Protein AF-A0A5E4QSG8-F1 (afdb_monomer_lite)

Secondary structure (DSSP, 8-state):
---TTS-HHHHHHHHHHIIIIIHHHHHHHHHHHHHHHHTT-S-TTSHHHHHHHHHHHHHHHHHHHHHSS-HHHHHHHHHHHHHHHHHHHHHT-TTT---S-HHHHHHHHHHHHHTT--

Organism: NCBI:txid189913

pLDDT: mean 72.17, std 12.67, range [38.78, 88.69]

Structure (mmCIF, N/CA/C/O backbone):
data_AF-A0A5E4QSG8-F1
#
_entry.id   AF-A0A5E4QSG8-F1
#
loop_
_atom_site.group_PDB
_atom_site.id
_atom_site.type_symbol
_atom_site.label_atom_id
_atom_site.label_alt_id
_atom_site.label_comp_id
_atom_site.label_asym_id
_atom_site.label_entity_id
_atom_site.label_seq_id
_atom_site.pdbx_PDB_ins_code
_atom_site.Cartn_x
_atom_site.Cartn_y
_atom_site.Cartn_z
_atom_site.occupancy
_atom_site.B_iso_or_equiv
_atom_site.auth_seq_id
_atom_site.auth_comp_id
_atom_site.auth_asym_id
_atom_site.auth_atom_id
_atom_site.pdbx_PDB_model_num
ATOM 1 N N . MET A 1 1 ? 11.920 -17.983 -27.249 1.00 38.91 1 MET A N 1
ATOM 2 C CA . MET A 1 1 ? 12.641 -16.714 -27.017 1.00 38.91 1 MET A CA 1
ATOM 3 C C . MET A 1 1 ? 12.123 -16.063 -25.734 1.00 38.91 1 MET A C 1
ATOM 5 O O . MET A 1 1 ? 11.330 -15.151 -25.833 1.00 38.91 1 MET A O 1
ATOM 9 N N . VAL A 1 2 ? 12.532 -16.570 -24.559 1.00 38.78 2 VAL A N 1
ATOM 10 C CA . VAL A 1 2 ? 12.599 -15.898 -23.234 1.00 38.78 2 VAL A CA 1
ATOM 11 C C . VAL A 1 2 ? 13.474 -16.822 -22.355 1.00 38.78 2 VAL A C 1
ATOM 13 O O . VAL A 1 2 ? 12.952 -17.659 -21.636 1.00 38.78 2 VAL A O 1
ATOM 16 N N . THR A 1 3 ? 14.804 -16.755 -22.479 1.00 41.06 3 THR A N 1
ATOM 17 C CA . THR A 1 3 ? 15.770 -17.547 -21.662 1.00 41.06 3 THR A CA 1
ATOM 18 C C . THR A 1 3 ? 16.616 -16.687 -20.715 1.00 41.06 3 THR A C 1
ATOM 20 O O . THR A 1 3 ? 17.401 -17.193 -19.926 1.00 41.06 3 THR A O 1
ATOM 23 N N . TRP A 1 4 ? 16.429 -15.370 -20.747 1.00 38.78 4 TRP A N 1
ATOM 24 C CA . TRP A 1 4 ? 17.069 -14.397 -19.859 1.00 38.78 4 TRP A CA 1
ATOM 25 C C . TRP A 1 4 ? 16.552 -14.348 -18.414 1.00 38.78 4 TRP A C 1
ATOM 27 O O . TRP A 1 4 ? 17.196 -13.718 -17.587 1.00 38.78 4 TRP A O 1
ATOM 37 N N . THR A 1 5 ? 15.427 -14.979 -18.076 1.00 43.88 5 THR A N 1
ATOM 38 C CA . THR A 1 5 ? 14.890 -14.968 -16.697 1.00 43.88 5 THR A CA 1
ATOM 39 C C . THR A 1 5 ? 15.252 -16.216 -15.893 1.00 43.88 5 THR A C 1
ATOM 41 O O . THR A 1 5 ? 15.015 -16.250 -14.693 1.00 43.88 5 THR A O 1
ATOM 44 N N . THR A 1 6 ? 15.813 -17.244 -16.533 1.00 54.72 6 THR A N 1
ATOM 45 C CA . THR A 1 6 ? 16.161 -18.524 -15.892 1.00 54.72 6 THR A CA 1
ATOM 46 C C . THR A 1 6 ? 17.583 -18.566 -15.339 1.00 54.72 6 THR A C 1
ATOM 48 O O . THR A 1 6 ? 17.916 -19.494 -14.610 1.00 54.72 6 THR A O 1
ATOM 51 N N . ASP A 1 7 ? 18.421 -17.585 -15.678 1.00 47.59 7 ASP A N 1
ATOM 52 C CA . ASP A 1 7 ? 19.791 -17.513 -15.179 1.00 47.59 7 ASP A CA 1
ATOM 53 C C . ASP A 1 7 ? 19.841 -16.700 -13.877 1.00 47.59 7 ASP A C 1
ATOM 55 O O . ASP A 1 7 ? 19.527 -15.506 -13.859 1.00 47.59 7 ASP A O 1
ATOM 59 N N . ALA A 1 8 ? 20.240 -17.346 -12.780 1.00 54.72 8 ALA A N 1
ATOM 60 C CA . ALA A 1 8 ? 20.368 -16.725 -11.462 1.00 54.72 8 ALA A CA 1
ATOM 61 C C . ALA A 1 8 ? 21.337 -15.524 -11.461 1.00 54.72 8 ALA A C 1
ATOM 63 O O . ALA A 1 8 ? 21.203 -14.627 -10.627 1.00 54.72 8 ALA A O 1
ATOM 64 N N . ALA A 1 9 ? 22.269 -15.457 -12.421 1.00 54.66 9 ALA A N 1
ATOM 65 C CA . ALA A 1 9 ? 23.165 -14.316 -12.600 1.00 54.66 9 ALA A CA 1
ATOM 66 C C . ALA A 1 9 ? 22.444 -13.044 -13.085 1.00 54.66 9 ALA A C 1
ATOM 68 O O . ALA A 1 9 ? 22.883 -11.936 -12.789 1.00 54.66 9 ALA A O 1
ATOM 69 N N . ASN A 1 10 ? 21.311 -13.169 -13.783 1.00 52.62 10 ASN A N 1
ATOM 70 C CA . ASN A 1 10 ? 20.531 -12.004 -14.203 1.00 52.62 10 ASN A CA 1
ATOM 71 C C . ASN A 1 10 ? 19.715 -11.415 -13.052 1.00 52.62 10 ASN A C 1
ATOM 73 O O . ASN A 1 10 ? 19.497 -10.204 -13.026 1.00 52.62 10 ASN A O 1
ATOM 77 N N . TRP A 1 11 ? 19.312 -12.235 -12.076 1.00 49.97 11 TRP A N 1
ATOM 78 C CA . TRP A 1 11 ? 18.607 -11.752 -10.890 1.00 49.97 11 TRP A CA 1
ATOM 79 C C . TRP A 1 11 ? 19.467 -10.788 -10.074 1.00 49.97 11 TRP A C 1
ATOM 81 O O . TRP A 1 11 ? 18.976 -9.747 -9.663 1.00 49.97 11 TRP A O 1
ATOM 91 N N . THR A 1 12 ? 20.765 -11.060 -9.927 1.00 56.97 12 THR A N 1
ATOM 92 C CA . THR A 1 12 ? 21.683 -10.189 -9.174 1.00 56.97 12 THR A CA 1
ATOM 93 C C . THR A 1 12 ? 22.002 -8.881 -9.902 1.00 56.97 12 THR A C 1
ATOM 95 O O . THR A 1 12 ? 22.236 -7.858 -9.261 1.00 56.97 12 THR A O 1
ATOM 98 N N . ILE A 1 13 ? 21.989 -8.871 -11.238 1.00 56.72 13 ILE A N 1
ATOM 99 C CA . ILE A 1 13 ? 22.136 -7.648 -12.046 1.00 56.72 13 ILE A CA 1
ATOM 100 C C . ILE A 1 13 ? 20.871 -6.793 -11.940 1.00 56.72 13 ILE A C 1
ATOM 102 O O . ILE A 1 13 ? 20.957 -5.587 -11.711 1.00 56.72 13 ILE A O 1
ATOM 106 N N . ILE A 1 14 ? 19.702 -7.427 -12.056 1.00 55.97 14 ILE A N 1
ATOM 107 C CA . ILE A 1 14 ? 18.402 -6.778 -11.877 1.00 55.97 14 ILE A CA 1
ATOM 108 C C . ILE A 1 14 ? 18.295 -6.224 -10.455 1.00 55.97 14 ILE A C 1
ATOM 110 O O . ILE A 1 14 ? 17.977 -5.055 -10.284 1.00 55.97 14 ILE A O 1
ATOM 114 N N . GLU A 1 15 ? 18.639 -7.012 -9.440 1.00 59.28 15 GLU A N 1
ATOM 115 C CA . GLU A 1 15 ? 18.681 -6.596 -8.042 1.00 59.28 15 GLU A CA 1
ATOM 116 C C . GLU A 1 15 ? 19.651 -5.431 -7.839 1.00 59.28 15 GLU A C 1
ATOM 118 O O . GLU A 1 15 ? 19.286 -4.458 -7.189 1.00 59.28 15 GLU A O 1
ATOM 123 N N . ASN A 1 16 ? 20.841 -5.445 -8.444 1.00 60.59 16 ASN A N 1
ATOM 124 C CA . ASN A 1 16 ? 21.783 -4.329 -8.352 1.00 60.59 16 ASN A CA 1
ATOM 125 C C . ASN A 1 16 ? 21.292 -3.060 -9.060 1.00 60.59 16 ASN A C 1
ATOM 127 O O . ASN A 1 16 ? 21.480 -1.969 -8.530 1.00 60.59 16 ASN A O 1
ATOM 131 N N . GLU A 1 17 ? 20.644 -3.142 -10.219 1.00 57.44 17 GLU A N 1
ATOM 132 C CA . GLU A 1 17 ? 20.073 -1.960 -10.885 1.00 57.44 17 GLU A CA 1
ATOM 133 C C . GLU A 1 17 ? 18.829 -1.431 -10.142 1.00 57.44 17 GLU A C 1
ATOM 135 O O . GLU A 1 17 ? 18.723 -0.223 -9.898 1.00 57.44 17 GLU A O 1
ATOM 140 N N . LEU A 1 18 ? 17.951 -2.322 -9.659 1.00 55.28 18 LEU A N 1
ATOM 141 C CA . LEU A 1 18 ? 16.817 -1.993 -8.782 1.00 55.28 18 LEU A CA 1
ATOM 142 C C . LEU A 1 18 ? 17.297 -1.303 -7.498 1.00 55.28 18 LEU A C 1
ATOM 144 O O . LEU A 1 18 ? 16.777 -0.257 -7.102 1.00 55.28 18 LEU A O 1
ATOM 148 N N . THR A 1 19 ? 18.332 -1.863 -6.877 1.00 57.78 19 THR A N 1
ATOM 149 C CA . THR A 1 19 ? 18.858 -1.445 -5.576 1.00 57.78 19 THR A CA 1
ATOM 150 C C . THR A 1 19 ? 19.844 -0.283 -5.687 1.00 57.78 19 THR A C 1
ATOM 152 O O . THR A 1 19 ? 20.063 0.402 -4.691 1.00 57.78 19 THR A O 1
ATOM 155 N N . SER A 1 20 ? 20.468 -0.012 -6.837 1.00 60.56 20 SER A N 1
ATOM 156 C CA . SER A 1 20 ? 21.508 1.028 -6.923 1.00 60.56 20 SER A CA 1
ATOM 157 C C . SER A 1 20 ? 20.978 2.423 -7.240 1.00 60.56 20 SER A C 1
ATOM 159 O O . SER A 1 20 ? 21.538 3.380 -6.709 1.00 60.56 20 SER A O 1
ATOM 161 N N . LYS A 1 21 ? 19.924 2.584 -8.055 1.00 59.88 21 LYS A N 1
ATOM 162 C CA . LYS A 1 21 ? 19.580 3.920 -8.596 1.00 59.88 21 LYS A CA 1
ATOM 163 C C . LYS A 1 21 ? 18.113 4.320 -8.457 1.00 59.88 21 LYS A C 1
ATOM 165 O O . LYS A 1 21 ? 17.828 5.454 -8.088 1.00 59.88 21 LYS A O 1
ATOM 170 N N . GLY A 1 22 ? 17.190 3.405 -8.737 1.00 64.88 22 GLY A N 1
ATOM 171 C CA . GLY A 1 22 ? 15.769 3.724 -8.883 1.00 64.88 22 GLY A CA 1
ATOM 172 C C . GLY A 1 22 ? 14.942 3.583 -7.617 1.00 64.88 22 GLY A C 1
ATOM 173 O O . GLY A 1 22 ? 14.421 4.559 -7.071 1.00 64.88 22 GLY A O 1
ATOM 174 N N . VAL A 1 23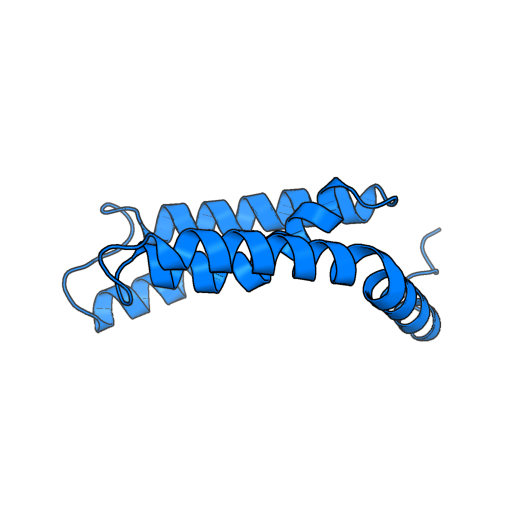 ? 14.855 2.344 -7.127 1.00 68.88 23 VAL A N 1
ATOM 175 C CA . VAL A 1 23 ? 13.999 1.999 -5.989 1.00 68.88 23 VAL A CA 1
ATOM 176 C C . VAL A 1 23 ? 14.492 2.700 -4.733 1.00 68.88 23 VAL A C 1
ATOM 178 O O . VAL A 1 23 ? 13.689 3.282 -4.023 1.00 68.88 23 VAL A O 1
ATOM 181 N N . LYS A 1 24 ? 15.808 2.766 -4.482 1.00 70.69 24 LYS A N 1
ATOM 182 C CA . LYS A 1 24 ? 16.340 3.482 -3.305 1.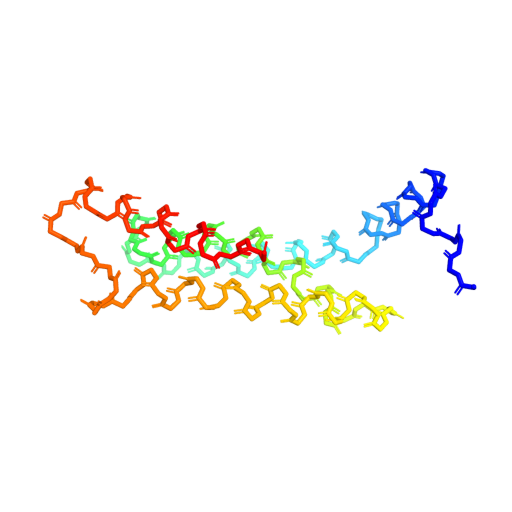00 70.69 24 LYS A CA 1
ATOM 183 C C . LYS A 1 24 ? 15.981 4.969 -3.279 1.00 70.69 24 LYS A C 1
ATOM 185 O O . LYS A 1 24 ? 15.617 5.487 -2.221 1.00 70.69 24 LYS A O 1
ATOM 190 N N . ALA A 1 25 ? 16.081 5.656 -4.417 1.00 72.75 25 ALA A N 1
ATOM 191 C CA . ALA A 1 25 ? 15.741 7.073 -4.505 1.00 72.75 25 ALA A CA 1
ATOM 192 C C . ALA A 1 25 ? 14.238 7.295 -4.271 1.00 72.75 25 ALA A C 1
ATOM 194 O O . ALA A 1 25 ? 13.856 8.165 -3.486 1.00 72.75 25 ALA A O 1
ATOM 195 N N . LEU A 1 26 ? 13.390 6.450 -4.867 1.00 74.31 26 LEU A N 1
ATOM 196 C CA . LEU A 1 26 ? 11.943 6.480 -4.656 1.00 74.31 26 LEU A CA 1
ATOM 197 C C . LEU A 1 26 ? 11.548 6.128 -3.225 1.00 74.31 26 LEU A C 1
ATOM 199 O O . LEU A 1 26 ? 10.758 6.854 -2.632 1.00 74.31 26 LEU A O 1
ATOM 203 N N . THR A 1 27 ? 12.126 5.078 -2.639 1.00 79.12 27 THR A N 1
ATOM 204 C CA . THR A 1 27 ? 11.895 4.701 -1.241 1.00 79.12 27 THR A CA 1
ATOM 205 C C . THR A 1 27 ? 12.210 5.869 -0.325 1.00 79.12 27 THR A C 1
ATOM 207 O O . THR A 1 27 ? 11.399 6.194 0.532 1.00 79.12 27 THR A O 1
ATOM 210 N N . THR A 1 28 ? 13.330 6.562 -0.547 1.00 79.56 28 THR A N 1
ATOM 211 C CA . THR A 1 28 ? 13.730 7.729 0.255 1.00 79.56 28 THR A CA 1
ATOM 212 C C . THR A 1 28 ? 12.751 8.898 0.099 1.00 79.56 28 THR A C 1
ATOM 214 O O . THR A 1 28 ? 12.395 9.552 1.086 1.00 79.56 28 THR A O 1
ATOM 217 N N . ALA A 1 29 ? 12.279 9.157 -1.123 1.00 77.50 29 ALA A N 1
ATOM 218 C CA . ALA A 1 29 ? 11.290 10.197 -1.391 1.00 77.50 29 ALA A CA 1
ATOM 219 C C . ALA A 1 29 ? 9.931 9.872 -0.743 1.00 77.50 29 ALA A C 1
ATOM 221 O O . ALA A 1 29 ? 9.368 10.708 -0.036 1.00 77.50 29 ALA A O 1
ATOM 222 N N . VAL A 1 30 ? 9.443 8.640 -0.910 1.00 80.75 30 VAL A N 1
ATOM 223 C CA . VAL A 1 30 ? 8.197 8.139 -0.309 1.00 80.75 30 VAL A CA 1
ATOM 224 C C . VAL A 1 30 ? 8.267 8.198 1.216 1.00 80.75 30 VAL A C 1
ATOM 226 O O . VAL A 1 30 ? 7.366 8.761 1.839 1.00 80.75 30 VAL A O 1
ATOM 229 N N . TRP A 1 31 ? 9.356 7.708 1.817 1.00 84.06 31 TRP A N 1
ATOM 230 C CA . TRP A 1 31 ? 9.603 7.801 3.260 1.00 84.06 31 TRP A CA 1
ATOM 231 C C . TRP A 1 31 ? 9.534 9.246 3.749 1.00 84.06 31 TRP A C 1
ATOM 233 O O . TRP A 1 31 ? 8.905 9.536 4.763 1.00 84.06 31 TRP A O 1
ATOM 243 N N . SER A 1 32 ? 10.148 10.180 3.019 1.00 81.25 32 SER A N 1
ATOM 244 C CA . SER A 1 32 ? 10.149 11.599 3.389 1.00 81.25 32 SER A CA 1
ATOM 245 C C . SER A 1 32 ? 8.736 12.189 3.390 1.00 81.25 32 SER A C 1
ATOM 247 O O . SER A 1 32 ? 8.361 12.893 4.331 1.00 81.25 32 SER A O 1
ATOM 249 N N . VAL A 1 33 ? 7.927 11.857 2.380 1.00 82.00 33 VAL A N 1
ATOM 250 C CA . VAL A 1 33 ? 6.529 12.300 2.266 1.00 82.00 33 VAL A CA 1
ATOM 251 C C . VAL A 1 33 ? 5.667 11.701 3.376 1.00 82.00 33 VAL A C 1
ATOM 253 O O . VAL A 1 33 ? 4.935 12.431 4.047 1.00 82.00 33 VAL A O 1
ATOM 256 N N . ILE A 1 34 ? 5.773 10.393 3.617 1.00 83.56 34 ILE A N 1
ATOM 257 C CA . ILE A 1 34 ? 4.995 9.696 4.648 1.00 83.56 34 ILE A CA 1
ATOM 258 C C . ILE A 1 34 ? 5.377 10.185 6.042 1.00 83.56 34 ILE A C 1
ATOM 260 O O . ILE A 1 34 ? 4.502 10.498 6.851 1.00 83.56 34 ILE A O 1
ATOM 264 N N . LYS A 1 35 ? 6.673 10.338 6.318 1.00 84.25 35 LYS A N 1
ATOM 265 C CA . LYS A 1 35 ? 7.172 10.888 7.580 1.00 84.25 35 LYS A CA 1
ATOM 266 C C . LYS A 1 35 ? 6.689 12.319 7.806 1.00 84.25 35 LYS A C 1
ATOM 268 O O . LYS A 1 35 ? 6.337 12.663 8.932 1.00 84.25 35 LYS A O 1
ATOM 273 N N . ALA A 1 36 ? 6.630 13.146 6.760 1.00 83.12 36 ALA A N 1
ATOM 274 C CA . ALA A 1 36 ? 6.055 14.484 6.849 1.00 83.12 36 ALA A CA 1
ATOM 275 C C . ALA A 1 36 ? 4.548 14.432 7.146 1.00 83.12 36 ALA A C 1
ATOM 277 O O . ALA A 1 36 ? 4.095 15.084 8.081 1.00 83.12 36 ALA A O 1
ATOM 278 N N . LYS A 1 37 ? 3.779 13.611 6.420 1.00 82.00 37 LYS A N 1
ATOM 279 C CA . LYS A 1 37 ? 2.329 13.445 6.627 1.00 82.00 37 LYS A CA 1
ATOM 280 C C . LYS A 1 37 ? 1.992 12.888 8.013 1.00 82.00 37 LYS A C 1
ATOM 282 O O . LYS A 1 37 ? 1.036 13.357 8.624 1.00 82.00 37 LYS A O 1
ATOM 287 N N . ARG A 1 38 ? 2.803 11.967 8.546 1.00 85.06 38 ARG A N 1
ATOM 288 C CA . ARG A 1 38 ? 2.647 11.422 9.905 1.00 85.06 38 ARG A CA 1
ATOM 289 C C . ARG A 1 38 ? 2.726 12.491 10.993 1.00 85.06 38 ARG A C 1
ATOM 291 O O . ARG A 1 38 ? 2.004 12.390 11.974 1.00 85.06 38 ARG A O 1
ATOM 298 N N . ARG A 1 39 ? 3.544 13.536 10.820 1.00 85.25 39 ARG A N 1
ATOM 299 C CA . ARG A 1 39 ? 3.670 14.632 11.805 1.00 85.25 39 ARG A CA 1
ATOM 300 C C . ARG A 1 39 ? 2.402 15.472 11.952 1.00 85.25 39 ARG A C 1
ATOM 302 O O . ARG A 1 39 ? 2.251 16.145 12.963 1.00 85.25 39 ARG A O 1
ATOM 309 N N . TYR A 1 40 ? 1.519 15.443 10.957 1.00 84.25 40 TYR A N 1
ATOM 310 C CA . TYR A 1 40 ? 0.251 16.172 10.971 1.00 84.25 40 TYR A CA 1
ATOM 311 C C . TYR A 1 40 ? -0.934 15.304 11.416 1.00 84.25 40 TYR A C 1
ATOM 313 O O . TYR A 1 40 ? -2.072 15.772 11.393 1.00 84.25 40 TYR A O 1
ATOM 321 N N . LEU A 1 41 ? -0.703 14.043 11.800 1.00 81.44 41 LEU A N 1
ATOM 322 C CA . LEU A 1 41 ? -1.764 13.186 12.319 1.00 81.44 41 LEU A CA 1
ATOM 323 C C . LEU A 1 41 ? -2.166 13.626 13.724 1.00 81.44 41 LEU A C 1
ATOM 325 O O . LEU A 1 41 ? -1.331 13.706 14.618 1.00 81.44 41 LEU A O 1
ATOM 329 N N . GLN A 1 42 ? -3.467 13.837 13.920 1.00 83.31 42 GLN A N 1
ATOM 330 C CA . GLN A 1 42 ? -4.035 14.061 15.252 1.00 83.31 42 GLN A CA 1
ATOM 331 C C . GLN A 1 42 ? -3.987 12.794 16.118 1.00 83.31 42 GLN A C 1
ATOM 333 O O . GLN A 1 42 ? -3.835 12.889 17.331 1.00 83.31 42 GLN A O 1
ATOM 338 N N . TYR A 1 43 ? -4.074 11.615 15.489 1.00 85.00 43 TYR A N 1
ATOM 339 C CA . TYR A 1 43 ? -4.065 10.315 16.159 1.00 85.00 43 TYR A CA 1
ATOM 340 C C . TYR A 1 43 ? -2.884 9.470 15.658 1.00 85.00 43 TYR A C 1
ATOM 342 O O . TYR A 1 43 ? -2.948 8.945 14.541 1.00 85.00 43 TYR A O 1
ATOM 350 N N . PRO A 1 44 ? -1.802 9.348 16.447 1.00 79.00 44 PRO A N 1
ATOM 351 C CA . PRO A 1 44 ? -0.585 8.651 16.031 1.00 79.00 44 PRO A CA 1
ATOM 352 C C . PRO A 1 44 ? -0.746 7.129 15.910 1.00 79.00 44 PRO A C 1
ATOM 354 O O . PRO A 1 44 ? -0.017 6.538 15.126 1.00 79.00 44 PRO A O 1
ATOM 357 N N . ASP A 1 45 ? -1.732 6.532 16.586 1.00 82.31 45 ASP A N 1
ATOM 358 C CA . ASP A 1 45 ? -2.140 5.120 16.432 1.00 82.31 45 ASP A CA 1
ATOM 359 C C . ASP A 1 45 ? -3.518 4.992 15.759 1.00 82.31 45 ASP A C 1
ATOM 361 O O . ASP A 1 45 ? -4.255 4.024 15.926 1.00 82.31 45 ASP A O 1
ATOM 365 N N . GLY A 1 46 ? -3.921 6.026 15.017 1.00 78.88 46 GLY A N 1
ATOM 366 C CA . GLY A 1 46 ? -5.158 6.000 14.250 1.00 78.88 46 GLY A CA 1
ATOM 367 C C . GLY A 1 46 ? -5.020 5.196 12.957 1.00 78.88 46 GLY A C 1
ATOM 368 O O . GLY A 1 46 ? -3.924 4.895 12.484 1.00 78.88 46 GLY A O 1
ATOM 369 N N . PHE A 1 47 ? -6.155 4.954 12.303 1.00 80.25 47 PHE A N 1
ATOM 370 C CA . PHE A 1 47 ? -6.238 4.297 10.995 1.00 80.25 47 PHE A CA 1
ATOM 371 C C . PHE A 1 47 ? -5.186 4.791 9.983 1.00 80.25 47 PHE A C 1
ATOM 373 O O . PHE A 1 47 ? -4.458 4.003 9.380 1.00 80.25 47 PHE A O 1
ATOM 380 N N . MET A 1 48 ? -5.061 6.113 9.839 1.00 78.88 48 MET A N 1
ATOM 381 C CA . MET A 1 48 ? -4.137 6.720 8.880 1.00 78.88 48 MET A CA 1
ATOM 382 C C . MET A 1 48 ? -2.662 6.451 9.209 1.00 78.88 48 MET A C 1
ATOM 384 O O . MET A 1 48 ? -1.841 6.389 8.298 1.00 78.88 48 MET A O 1
ATOM 388 N N . ALA A 1 49 ? -2.305 6.246 10.480 1.00 81.00 49 ALA A N 1
ATOM 389 C CA . ALA A 1 49 ? -0.939 5.898 10.861 1.00 81.00 49 ALA A CA 1
ATOM 390 C C . ALA A 1 49 ? -0.559 4.479 10.409 1.00 81.00 49 ALA A C 1
ATOM 392 O O . ALA A 1 49 ? 0.544 4.278 9.880 1.00 81.00 49 ALA A O 1
ATOM 393 N N . HIS A 1 50 ? -1.489 3.529 10.553 1.00 81.19 50 HIS A N 1
ATOM 394 C CA . HIS A 1 50 ? -1.345 2.157 10.063 1.00 81.19 50 HIS A CA 1
ATOM 395 C C . HIS A 1 50 ? -1.356 2.101 8.533 1.00 81.19 50 HIS A C 1
ATOM 397 O O . HIS A 1 50 ? -0.472 1.485 7.937 1.00 81.19 50 HIS A O 1
ATOM 403 N N . PHE A 1 51 ? -2.273 2.831 7.889 1.00 79.56 51 PHE A N 1
ATOM 404 C CA . PHE A 1 51 ? -2.318 2.967 6.432 1.00 79.56 51 PHE A CA 1
ATOM 405 C C . PHE A 1 51 ? -0.998 3.510 5.865 1.00 79.56 51 PHE A C 1
ATOM 407 O O . PHE A 1 51 ? -0.460 2.971 4.896 1.00 79.56 51 PHE A O 1
ATOM 414 N N . TYR A 1 52 ? -0.420 4.532 6.502 1.00 81.56 52 TYR A N 1
ATOM 415 C CA . TYR A 1 52 ? 0.894 5.054 6.133 1.00 81.56 52 TYR A CA 1
ATOM 416 C C . TYR A 1 52 ? 2.025 4.044 6.344 1.00 81.56 52 TYR A C 1
ATOM 418 O O . TYR A 1 52 ? 2.943 4.013 5.532 1.00 81.56 52 TYR A O 1
ATOM 426 N N . SER A 1 53 ? 1.947 3.185 7.364 1.00 84.06 53 SER A N 1
ATOM 427 C CA . SER A 1 53 ? 2.952 2.134 7.597 1.00 84.06 53 SER A CA 1
ATOM 428 C C . SER A 1 53 ? 2.969 1.086 6.490 1.00 84.06 53 SER A C 1
ATOM 430 O O . SER A 1 53 ? 4.033 0.638 6.066 1.00 84.06 53 SER A O 1
ATOM 432 N N . ILE A 1 54 ? 1.788 0.725 5.994 1.00 82.56 54 ILE A N 1
ATOM 433 C CA . ILE A 1 54 ? 1.638 -0.183 4.856 1.00 82.56 54 ILE A CA 1
ATOM 434 C C . ILE A 1 54 ? 2.120 0.514 3.572 1.00 82.56 54 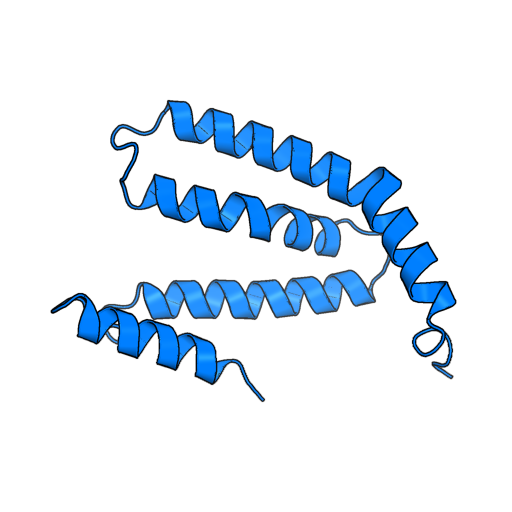ILE A C 1
ATOM 436 O O . ILE A 1 54 ? 2.935 -0.025 2.822 1.00 82.56 54 ILE A O 1
ATOM 440 N N . SER A 1 55 ? 1.681 1.757 3.355 1.00 80.19 55 SER A N 1
ATOM 441 C CA . SER A 1 55 ? 2.022 2.557 2.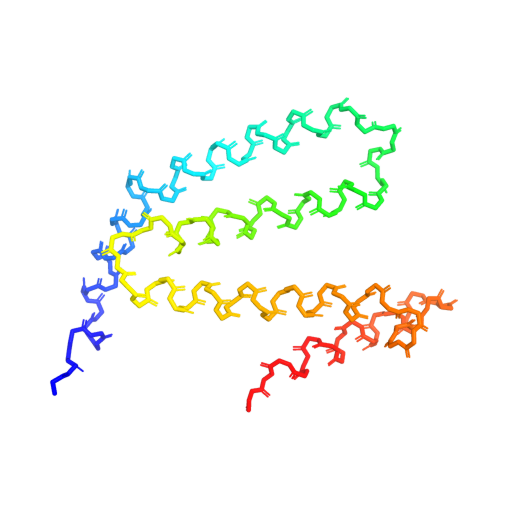169 1.00 80.19 55 SER A CA 1
ATOM 442 C C . SER A 1 55 ? 3.527 2.790 2.010 1.00 80.19 55 SER A C 1
ATOM 444 O O . SER A 1 55 ? 4.032 2.827 0.893 1.00 80.19 55 SER A O 1
ATOM 446 N N . GLU A 1 56 ? 4.258 2.908 3.116 1.00 81.25 56 GLU A N 1
ATOM 447 C CA . GLU A 1 56 ? 5.712 3.098 3.151 1.00 81.25 56 GLU A CA 1
ATOM 448 C C . GLU A 1 56 ? 6.495 1.955 2.494 1.00 81.25 56 GLU A C 1
ATOM 450 O O . GLU A 1 56 ? 7.562 2.190 1.928 1.00 81.25 56 GLU A O 1
ATOM 455 N N . HIS A 1 57 ? 5.930 0.747 2.495 1.00 81.56 57 HIS A N 1
ATOM 456 C CA . HIS A 1 57 ? 6.536 -0.440 1.896 1.00 81.56 57 HIS A CA 1
ATOM 457 C C . HIS A 1 57 ? 6.003 -0.717 0.484 1.00 81.56 57 HIS A C 1
ATOM 459 O O . HIS A 1 57 ? 6.751 -1.176 -0.376 1.00 81.56 57 HIS A O 1
ATOM 465 N N . LEU A 1 58 ? 4.729 -0.406 0.222 1.00 76.69 58 LEU A N 1
ATOM 466 C CA . LEU A 1 58 ? 4.083 -0.708 -1.060 1.00 76.69 58 LEU A CA 1
ATOM 467 C C . LEU A 1 58 ? 4.362 0.345 -2.140 1.00 76.69 58 LEU A C 1
ATOM 469 O O . LEU A 1 58 ? 4.641 -0.000 -3.288 1.00 76.69 58 LEU A O 1
ATOM 473 N N . LEU A 1 59 ? 4.317 1.634 -1.793 1.00 79.12 59 LEU A N 1
ATOM 474 C CA . LEU A 1 59 ? 4.431 2.719 -2.772 1.00 79.12 59 LEU A CA 1
ATOM 475 C C . LEU A 1 59 ? 5.765 2.757 -3.536 1.00 79.12 59 LEU A C 1
ATOM 477 O O . LEU A 1 59 ? 5.719 3.036 -4.731 1.00 79.12 59 LEU A O 1
ATOM 481 N N . PRO A 1 60 ? 6.941 2.477 -2.941 1.00 75.44 60 PRO A N 1
ATOM 482 C CA . PRO A 1 60 ? 8.199 2.523 -3.685 1.00 75.44 60 PRO A CA 1
ATOM 483 C C . PRO A 1 60 ? 8.261 1.496 -4.820 1.00 75.44 60 PRO A C 1
ATOM 485 O O . PRO A 1 60 ? 8.747 1.809 -5.904 1.00 75.44 60 PRO A O 1
ATOM 488 N N . VAL A 1 61 ? 7.727 0.294 -4.584 1.00 73.69 61 VAL A N 1
ATOM 489 C CA . VAL A 1 61 ? 7.658 -0.781 -5.583 1.00 73.69 61 VAL A CA 1
ATOM 490 C C . VAL A 1 61 ? 6.660 -0.418 -6.678 1.00 73.69 61 VAL A C 1
ATOM 492 O O . VAL A 1 61 ? 6.979 -0.526 -7.860 1.00 73.69 61 VAL A O 1
ATOM 495 N N . LEU A 1 62 ? 5.494 0.098 -6.283 1.00 70.56 62 LEU A N 1
ATOM 496 C CA . LEU A 1 62 ? 4.446 0.518 -7.209 1.00 70.56 62 LEU A CA 1
ATOM 497 C C . LEU A 1 62 ? 4.917 1.648 -8.133 1.00 70.56 62 LEU A C 1
ATOM 499 O O . LEU A 1 62 ? 4.903 1.512 -9.355 1.00 70.56 62 LEU A O 1
ATOM 503 N N . VAL A 1 63 ? 5.397 2.750 -7.551 1.00 73.00 63 VAL A N 1
ATOM 504 C CA . VAL A 1 63 ? 5.864 3.934 -8.286 1.00 73.00 63 VAL A CA 1
ATOM 505 C C . VAL A 1 63 ? 7.047 3.592 -9.191 1.00 73.00 63 VAL A C 1
ATOM 507 O O . VAL A 1 63 ? 7.124 4.099 -10.309 1.00 73.00 63 VAL A O 1
ATOM 510 N N . TRP A 1 64 ? 7.950 2.708 -8.754 1.00 72.12 64 TRP A N 1
ATOM 511 C CA . TRP A 1 64 ? 9.046 2.250 -9.605 1.00 72.12 64 TRP A CA 1
ATOM 512 C C . TRP A 1 64 ? 8.564 1.389 -10.766 1.00 72.12 64 TRP A C 1
ATOM 514 O O . TRP A 1 64 ? 9.056 1.543 -11.877 1.00 72.12 64 TRP A O 1
ATOM 524 N N . GLY A 1 65 ? 7.584 0.518 -10.545 1.00 66.75 65 GLY A N 1
ATOM 525 C CA . GLY A 1 65 ? 6.973 -0.221 -11.636 1.00 66.75 65 GLY A CA 1
ATOM 526 C C . GLY A 1 65 ? 6.330 0.692 -12.684 1.00 66.75 65 GLY A C 1
ATOM 527 O O . GLY A 1 65 ? 6.464 0.426 -13.870 1.00 66.75 65 GLY A O 1
ATOM 528 N N . PHE A 1 66 ? 5.741 1.824 -12.281 1.00 61.69 66 PHE A N 1
ATOM 529 C CA . PHE A 1 66 ? 5.214 2.827 -13.220 1.00 61.69 66 PHE A CA 1
ATOM 530 C C . PHE A 1 66 ? 6.285 3.638 -13.955 1.00 61.69 66 PHE A C 1
ATOM 532 O O . PHE A 1 66 ? 6.110 3.956 -15.129 1.00 61.69 66 PHE A O 1
ATOM 539 N N . LEU A 1 67 ? 7.358 4.026 -13.261 1.00 64.81 67 LEU A N 1
ATOM 540 C CA . LEU A 1 67 ? 8.380 4.948 -13.776 1.00 64.81 67 LEU A CA 1
ATOM 541 C C . LEU A 1 67 ? 9.626 4.244 -14.339 1.00 64.81 67 LEU A C 1
ATOM 543 O O . LEU A 1 67 ? 10.515 4.904 -14.878 1.00 64.81 67 LEU A O 1
ATOM 547 N N . GLY A 1 68 ? 9.727 2.926 -14.180 1.00 63.50 68 GLY A N 1
ATOM 548 C CA . GLY A 1 68 ? 10.889 2.137 -14.563 1.00 63.50 68 GLY A CA 1
ATOM 549 C C . GLY A 1 68 ? 11.017 1.944 -16.082 1.00 63.50 68 GLY A C 1
ATOM 550 O O . GLY A 1 68 ? 10.023 1.936 -16.803 1.00 63.50 68 GLY A O 1
ATOM 551 N N . PRO A 1 69 ? 12.240 1.721 -16.596 1.00 59.66 69 PRO A N 1
ATOM 552 C CA . PRO A 1 69 ? 12.520 1.615 -18.034 1.00 59.66 69 PRO A CA 1
ATOM 553 C C . PRO A 1 69 ? 12.033 0.311 -18.698 1.00 59.66 69 PRO A C 1
ATOM 555 O O . PRO A 1 69 ? 12.276 0.103 -19.886 1.00 59.66 69 PRO A O 1
ATOM 558 N N . HIS A 1 70 ? 11.374 -0.589 -17.961 1.00 65.62 70 HIS A N 1
ATOM 559 C CA . HIS A 1 70 ? 10.942 -1.893 -18.465 1.00 65.62 70 HIS A CA 1
ATOM 560 C C . HIS A 1 70 ? 9.420 -2.045 -18.449 1.00 65.62 70 HIS A C 1
ATOM 562 O O . HIS A 1 70 ? 8.800 -2.103 -17.391 1.00 65.62 70 HIS A O 1
ATOM 568 N N . GLU A 1 71 ? 8.846 -2.231 -19.637 1.00 63.38 71 GLU A N 1
ATOM 569 C CA . GLU A 1 71 ? 7.405 -2.386 -19.884 1.00 63.38 71 GLU A CA 1
ATOM 570 C C . GLU A 1 71 ? 6.767 -3.539 -19.084 1.00 63.38 71 GLU A C 1
ATOM 572 O O . GLU A 1 71 ? 5.694 -3.383 -18.514 1.00 63.38 71 GLU A O 1
ATOM 577 N N . ARG A 1 72 ? 7.484 -4.653 -18.887 1.00 64.88 72 ARG A N 1
ATOM 578 C CA . ARG A 1 72 ? 7.002 -5.768 -18.048 1.00 64.88 72 ARG A CA 1
ATOM 579 C C . ARG A 1 72 ? 6.951 -5.471 -16.551 1.00 64.88 72 ARG A C 1
ATOM 581 O O . ARG A 1 72 ? 6.094 -6.008 -15.862 1.00 64.88 72 ARG A O 1
ATOM 588 N N . LEU A 1 73 ? 7.855 -4.641 -16.024 1.00 65.25 73 LEU A N 1
ATOM 589 C CA . LEU A 1 73 ? 7.780 -4.236 -14.612 1.00 65.25 73 LEU A CA 1
ATOM 590 C C . LEU A 1 73 ? 6.570 -3.334 -14.374 1.00 65.25 73 LEU A C 1
ATOM 592 O O . LEU A 1 73 ? 5.977 -3.378 -13.298 1.00 65.25 73 LEU A O 1
ATOM 596 N N . ARG A 1 74 ? 6.185 -2.566 -15.395 1.00 66.69 74 ARG A N 1
ATOM 597 C CA . ARG A 1 74 ? 4.970 -1.766 -15.378 1.00 66.69 74 ARG A CA 1
ATOM 598 C C . ARG A 1 74 ? 3.718 -2.627 -15.369 1.00 66.69 74 ARG A C 1
ATOM 600 O O . ARG A 1 74 ? 2.894 -2.420 -14.491 1.00 66.69 74 ARG A O 1
ATOM 607 N N . GLU A 1 75 ? 3.615 -3.628 -16.238 1.00 68.69 75 GLU A N 1
ATOM 608 C CA . GLU A 1 75 ? 2.486 -4.574 -16.228 1.00 68.69 75 GLU A CA 1
ATOM 609 C C . GLU A 1 75 ? 2.352 -5.303 -14.882 1.00 68.69 75 GLU A C 1
ATOM 611 O O . GLU A 1 75 ? 1.266 -5.375 -14.312 1.00 68.69 75 GLU A O 1
ATOM 616 N N . VAL A 1 76 ? 3.466 -5.796 -14.329 1.00 69.38 76 VAL A N 1
ATOM 617 C CA . VAL A 1 76 ? 3.473 -6.472 -13.020 1.00 69.38 76 VAL A CA 1
ATOM 618 C C . VAL A 1 76 ? 3.093 -5.512 -11.892 1.00 69.38 76 VAL A C 1
ATOM 620 O O . VAL A 1 76 ? 2.387 -5.904 -10.968 1.00 69.38 76 VAL A O 1
ATOM 623 N N . SER A 1 77 ? 3.526 -4.254 -11.958 1.00 66.00 77 SER A N 1
ATOM 624 C CA . SER A 1 77 ? 3.173 -3.236 -10.967 1.00 66.00 77 SER A CA 1
ATOM 625 C C 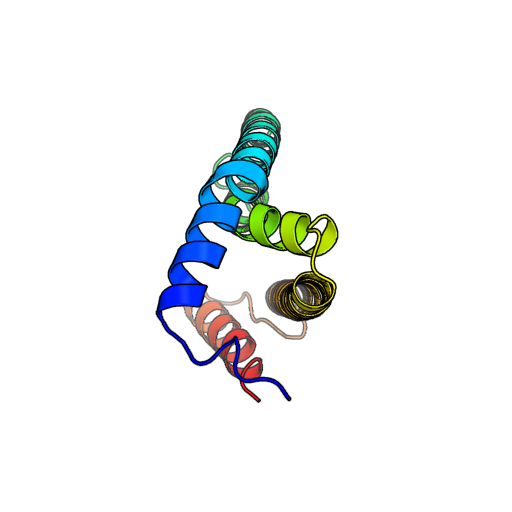. SER A 1 77 ? 1.723 -2.784 -11.066 1.00 66.00 77 SER A C 1
ATOM 627 O O . SER A 1 77 ? 1.072 -2.618 -10.042 1.00 66.00 77 SER A O 1
ATOM 629 N N . GLU A 1 78 ? 1.194 -2.631 -12.280 1.00 67.81 78 GLU A N 1
ATOM 630 C CA . GLU A 1 78 ? -0.217 -2.330 -12.527 1.00 67.81 78 GLU A CA 1
ATOM 631 C C . GLU A 1 78 ? -1.108 -3.466 -12.006 1.00 67.81 78 GLU A C 1
ATOM 633 O O . GLU A 1 78 ? -2.073 -3.205 -11.285 1.00 67.81 78 GLU A O 1
ATOM 638 N N . ALA A 1 79 ? -0.739 -4.723 -12.280 1.00 72.62 79 ALA A N 1
ATOM 639 C CA . ALA A 1 79 ? -1.416 -5.894 -11.731 1.00 72.62 79 ALA A CA 1
ATOM 640 C C . ALA A 1 79 ? -1.330 -5.919 -10.198 1.00 72.62 79 ALA A C 1
ATOM 642 O O . ALA A 1 79 ? -2.353 -5.954 -9.523 1.00 72.62 79 ALA A O 1
ATOM 643 N N . PHE A 1 80 ? -0.128 -5.797 -9.630 1.00 74.56 80 PHE A N 1
ATOM 644 C CA . PHE A 1 80 ? 0.069 -5.775 -8.181 1.00 74.56 80 PHE A CA 1
ATOM 645 C C . PHE A 1 80 ? -0.695 -4.629 -7.504 1.00 74.56 80 PHE A C 1
ATOM 647 O O . PHE A 1 80 ? -1.283 -4.822 -6.443 1.00 74.56 80 PHE A O 1
ATOM 654 N N . GLN A 1 81 ? -0.747 -3.444 -8.120 1.00 72.94 81 GLN A N 1
ATOM 655 C CA . GLN A 1 81 ? -1.550 -2.332 -7.622 1.00 72.94 81 GLN A CA 1
ATOM 656 C C . GLN A 1 81 ? -3.032 -2.686 -7.605 1.00 72.94 81 GLN A C 1
ATOM 658 O O . GLN A 1 81 ? -3.701 -2.410 -6.611 1.00 72.94 81 GLN A O 1
ATOM 663 N N . SER A 1 82 ? -3.547 -3.239 -8.707 1.00 75.38 82 SER A N 1
ATOM 664 C CA . SER A 1 82 ? -4.947 -3.642 -8.818 1.00 75.38 82 SER A CA 1
ATOM 665 C C . SER A 1 82 ? -5.303 -4.614 -7.701 1.00 75.38 82 SER A C 1
ATOM 667 O O . SER A 1 82 ? -6.287 -4.392 -6.992 1.00 75.38 82 SER A O 1
ATOM 669 N N . GLU A 1 83 ? -4.442 -5.606 -7.470 1.00 79.50 83 GLU A N 1
ATOM 670 C CA . GLU A 1 83 ? -4.645 -6.602 -6.429 1.00 79.50 83 GLU A CA 1
ATOM 671 C C . GLU A 1 83 ? -4.622 -5.971 -5.026 1.00 79.50 83 GLU A C 1
ATOM 673 O O . GLU A 1 83 ? -5.573 -6.099 -4.257 1.00 79.50 83 GLU A O 1
ATOM 678 N N . VAL A 1 84 ? -3.593 -5.181 -4.705 1.00 77.62 84 VAL A N 1
ATOM 679 C CA . VAL A 1 84 ? -3.468 -4.492 -3.408 1.00 77.62 84 VAL A CA 1
ATOM 680 C C . VAL A 1 84 ? -4.641 -3.544 -3.146 1.00 77.62 84 VAL A C 1
ATOM 682 O O . VAL A 1 84 ? -5.167 -3.487 -2.035 1.00 77.62 84 VAL A O 1
ATOM 685 N N . VAL A 1 85 ? -5.064 -2.775 -4.151 1.00 75.88 85 VAL A N 1
ATOM 686 C CA . VAL A 1 85 ? -6.199 -1.851 -4.023 1.00 75.88 85 VAL A CA 1
ATOM 687 C C . VAL A 1 85 ? -7.505 -2.623 -3.857 1.00 75.88 85 VAL A C 1
ATOM 689 O O . VAL A 1 85 ? -8.356 -2.192 -3.079 1.00 75.88 85 VAL A O 1
ATOM 692 N N . GLY A 1 86 ? -7.667 -3.751 -4.551 1.00 78.62 86 GLY A N 1
ATOM 693 C CA . GLY A 1 86 ? -8.786 -4.673 -4.359 1.00 78.62 86 GLY A CA 1
ATOM 694 C C . GLY A 1 86 ? -8.841 -5.199 -2.927 1.00 78.62 86 GLY A C 1
ATOM 695 O O . GLY A 1 86 ? -9.863 -5.052 -2.261 1.00 78.62 86 GLY A O 1
ATOM 696 N N . PHE A 1 87 ? -7.711 -5.687 -2.412 1.00 80.12 87 PHE A N 1
ATOM 697 C CA . PHE A 1 87 ? -7.588 -6.177 -1.040 1.00 80.12 87 PHE A CA 1
ATOM 698 C C . PHE A 1 87 ? -7.967 -5.107 -0.016 1.00 80.12 87 PHE A C 1
ATOM 700 O O . PHE A 1 87 ? -8.769 -5.351 0.879 1.00 80.12 87 PHE A O 1
ATOM 707 N N . ILE A 1 88 ? -7.427 -3.894 -0.166 1.00 76.81 88 ILE A N 1
ATOM 708 C CA . ILE A 1 88 ? -7.726 -2.768 0.725 1.00 76.81 88 ILE A CA 1
ATOM 709 C C . ILE A 1 88 ? -9.220 -2.423 0.673 1.00 76.81 88 ILE A C 1
ATOM 711 O O . ILE A 1 88 ? -9.830 -2.202 1.714 1.00 76.81 88 ILE A O 1
ATOM 715 N N . LYS A 1 89 ? -9.839 -2.391 -0.512 1.00 78.06 89 LYS A N 1
ATOM 716 C CA . LYS A 1 89 ? -11.281 -2.122 -0.639 1.00 78.06 89 LYS A CA 1
ATOM 717 C C . LYS A 1 89 ? -12.128 -3.171 0.076 1.00 78.06 89 LYS A C 1
ATOM 719 O O . LYS A 1 89 ? -13.097 -2.806 0.735 1.00 78.06 89 LYS A O 1
ATOM 724 N N . ASP A 1 90 ? -11.749 -4.437 -0.025 1.00 81.50 90 ASP A N 1
ATOM 725 C CA . ASP A 1 90 ? -12.484 -5.541 0.593 1.00 81.50 90 ASP A CA 1
ATOM 726 C C . ASP A 1 90 ? -12.285 -5.569 2.114 1.00 81.50 90 ASP A C 1
ATOM 728 O O . ASP A 1 90 ? -13.250 -5.727 2.867 1.00 81.50 90 ASP A O 1
ATOM 732 N N . LEU A 1 91 ? -11.072 -5.251 2.571 1.00 78.56 91 LEU A N 1
ATOM 733 C CA . LEU A 1 91 ? -10.741 -5.057 3.980 1.00 78.56 91 LEU A CA 1
ATOM 734 C C . LEU A 1 91 ? -11.544 -3.923 4.636 1.00 78.56 91 LEU A C 1
ATOM 736 O O . LEU A 1 91 ? -11.809 -3.998 5.834 1.00 78.56 91 LEU A O 1
ATOM 740 N N . PHE A 1 92 ? -11.917 -2.881 3.881 1.00 74.31 92 PHE A N 1
ATOM 741 C CA . PHE A 1 92 ? -12.688 -1.720 4.363 1.00 74.31 92 PHE A CA 1
ATOM 742 C C . PHE A 1 92 ? -14.175 -1.740 3.981 1.00 74.31 92 PHE A C 1
ATOM 744 O O . PHE A 1 92 ? -14.883 -0.756 4.204 1.00 74.31 92 PHE A O 1
ATOM 751 N N . SER A 1 93 ? -14.667 -2.841 3.411 1.00 77.44 93 SER A N 1
ATOM 752 C CA . SER A 1 93 ? -16.076 -2.982 3.057 1.00 77.44 93 SER A CA 1
ATOM 753 C C . SER A 1 93 ? -16.880 -3.569 4.215 1.00 77.44 93 SER A C 1
ATOM 755 O O . SER A 1 93 ? -16.663 -4.709 4.615 1.00 77.44 93 SER A O 1
ATOM 757 N N . PHE A 1 94 ? -17.886 -2.827 4.684 1.00 77.62 94 PHE A N 1
ATOM 758 C CA . PHE A 1 94 ? -18.855 -3.303 5.683 1.00 77.62 94 PHE A CA 1
ATOM 759 C C . PHE A 1 94 ? -19.725 -4.469 5.193 1.00 77.62 94 PHE A C 1
ATOM 761 O O . PHE A 1 94 ? -20.358 -5.138 6.003 1.00 77.62 94 PHE A O 1
ATOM 768 N N . GLU A 1 95 ? -19.762 -4.719 3.881 1.00 81.00 95 GLU A N 1
ATOM 769 C CA . GLU A 1 95 ? -20.469 -5.864 3.298 1.00 81.00 95 GLU A CA 1
ATOM 770 C C . GLU A 1 95 ? -19.598 -7.125 3.246 1.00 81.00 95 GLU A C 1
ATOM 772 O O . GLU A 1 95 ? -20.126 -8.232 3.192 1.00 81.00 95 GLU A O 1
ATOM 777 N N . LYS A 1 96 ? -18.267 -6.965 3.247 1.00 76.12 96 LYS A N 1
ATOM 778 C CA . LYS A 1 96 ? -17.305 -8.061 3.050 1.00 76.12 96 LYS A CA 1
ATOM 779 C C . LYS A 1 96 ? -16.436 -8.360 4.271 1.00 76.12 96 LYS A C 1
ATOM 781 O O . LYS A 1 96 ? -15.792 -9.402 4.294 1.00 76.12 96 LYS A O 1
ATOM 786 N N . SER A 1 97 ? -16.394 -7.459 5.248 1.00 82.50 97 SER A N 1
ATOM 787 C CA . SER A 1 97 ? -15.582 -7.583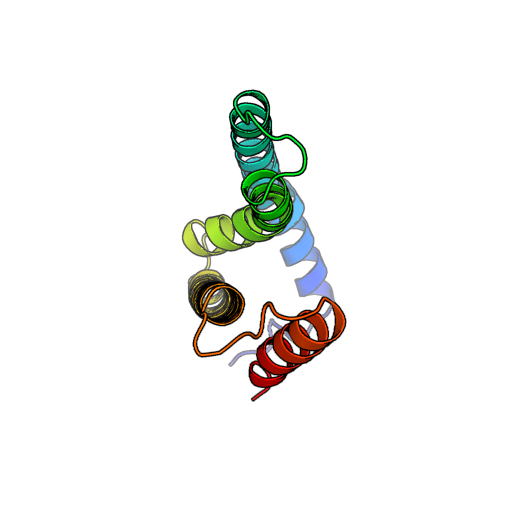 6.457 1.00 82.50 97 SER A CA 1
ATOM 788 C C . SER A 1 97 ? -16.420 -7.271 7.692 1.00 82.50 97 SER A C 1
ATOM 790 O O . SER A 1 97 ? -17.085 -6.235 7.779 1.00 82.50 97 SER A O 1
ATOM 792 N N . ARG A 1 98 ? -16.387 -8.175 8.667 1.00 81.94 98 ARG A N 1
ATOM 793 C CA . ARG A 1 98 ? -17.120 -8.074 9.926 1.00 81.94 98 ARG A CA 1
ATOM 794 C C . ARG A 1 98 ? -16.236 -7.419 10.978 1.00 81.94 98 ARG A C 1
ATOM 796 O O . ARG A 1 98 ? -15.268 -7.996 11.458 1.00 81.94 98 ARG A O 1
ATOM 803 N N . TYR A 1 99 ? -16.618 -6.212 11.387 1.00 83.19 99 TYR A N 1
ATOM 804 C CA . TYR A 1 99 ? -15.933 -5.449 12.442 1.00 83.19 99 TYR A CA 1
ATOM 805 C C . TYR A 1 99 ? -16.509 -5.708 13.844 1.00 83.19 99 TYR A C 1
ATOM 807 O O . TYR A 1 99 ? -16.389 -4.866 14.731 1.00 83.19 99 TYR A O 1
ATOM 815 N N . THR A 1 100 ? -17.192 -6.840 14.040 1.00 84.31 100 THR A N 1
ATOM 816 C CA . THR A 1 100 ? -17.861 -7.205 15.300 1.00 84.31 100 THR A CA 1
ATOM 817 C C . THR A 1 100 ? -16.883 -7.618 16.393 1.00 84.31 100 THR A C 1
ATOM 819 O O . THR A 1 100 ? -17.093 -7.288 17.558 1.00 84.31 100 THR A O 1
ATOM 822 N N . SER A 1 101 ? -15.818 -8.324 16.024 1.00 88.06 101 SER A N 1
ATOM 823 C CA . SER A 1 101 ? -14.746 -8.760 16.917 1.00 88.06 101 SER A CA 1
ATOM 824 C C . SER A 1 101 ? -13.411 -8.764 16.170 1.00 88.06 101 SER A C 1
ATOM 826 O O . SER A 1 101 ? -13.378 -8.718 14.937 1.00 88.06 101 SER A O 1
ATOM 828 N N . ILE A 1 102 ? -12.299 -8.796 16.909 1.00 85.50 102 ILE A N 1
ATOM 829 C CA . ILE A 1 102 ? -10.958 -8.855 16.306 1.00 85.50 102 ILE A CA 1
ATOM 830 C C . ILE A 1 102 ? -10.780 -10.188 15.572 1.00 85.50 102 ILE A C 1
ATOM 832 O O . ILE A 1 102 ? -10.160 -10.232 14.513 1.00 85.50 102 ILE A O 1
ATOM 836 N N . GLU A 1 103 ? -11.351 -11.261 16.111 1.00 88.69 103 GLU A N 1
ATOM 837 C CA . GLU A 1 103 ? -11.295 -12.611 15.566 1.00 88.69 103 GLU A CA 1
ATOM 838 C C . GLU A 1 103 ? -12.060 -12.718 14.242 1.00 88.69 103 GLU A C 1
ATOM 840 O O . GLU A 1 103 ? -11.537 -13.284 13.281 1.00 88.69 103 GLU A O 1
ATOM 845 N N . ASP A 1 104 ? -13.260 -12.131 14.167 1.00 83.62 104 ASP A N 1
ATOM 846 C CA . ASP A 1 104 ? -14.047 -12.074 12.930 1.00 83.62 104 ASP A CA 1
ATOM 847 C C . ASP A 1 104 ? -13.317 -11.273 11.849 1.00 83.62 104 ASP A C 1
ATOM 849 O O . ASP A 1 104 ? -13.187 -11.737 10.716 1.00 83.62 104 ASP A O 1
ATOM 853 N N . LEU A 1 105 ? -12.773 -10.107 12.215 1.00 84.56 105 LEU A N 1
ATOM 854 C CA . LEU A 1 105 ? -12.012 -9.279 11.287 1.00 84.56 105 LEU A CA 1
ATOM 855 C C . LEU A 1 105 ? -10.757 -10.008 10.798 1.00 84.56 105 LEU A C 1
ATOM 857 O O . LEU A 1 105 ? -10.462 -9.977 9.609 1.00 84.56 105 LEU A O 1
ATOM 861 N N . ALA A 1 106 ? -10.022 -10.681 11.686 1.00 85.88 106 ALA A N 1
ATOM 862 C CA . ALA A 1 106 ? -8.827 -11.434 11.321 1.00 85.88 106 ALA A CA 1
ATOM 863 C C . ALA A 1 106 ? -9.147 -12.593 10.365 1.00 85.88 106 ALA A C 1
ATOM 865 O O . ALA A 1 106 ? -8.402 -12.815 9.409 1.00 85.88 106 ALA A O 1
ATOM 866 N N . ALA A 1 107 ? -10.258 -13.303 10.586 1.00 86.19 107 ALA A N 1
ATOM 867 C CA . ALA A 1 107 ? -10.719 -14.352 9.681 1.00 86.19 107 ALA A CA 1
ATOM 868 C C . ALA A 1 107 ? -11.054 -13.789 8.290 1.00 86.19 107 ALA A C 1
ATOM 870 O O . ALA A 1 107 ? -10.603 -14.340 7.284 1.00 86.19 107 ALA A O 1
ATOM 871 N N . ASP A 1 108 ? -11.762 -12.660 8.234 1.00 84.50 108 ASP A N 1
ATOM 872 C CA . ASP A 1 108 ? -12.155 -12.023 6.976 1.00 84.50 108 ASP A CA 1
ATOM 873 C C . ASP A 1 108 ? -10.929 -11.450 6.232 1.00 84.50 108 ASP A C 1
ATOM 875 O O . ASP A 1 108 ? -10.788 -11.651 5.027 1.00 84.50 108 ASP A O 1
ATOM 879 N N . VAL A 1 109 ? -9.965 -10.842 6.941 1.00 85.62 109 VAL A N 1
ATOM 880 C CA . VAL A 1 109 ? -8.668 -10.399 6.381 1.00 85.62 109 VAL A CA 1
ATOM 881 C C . VAL A 1 109 ? -7.926 -11.564 5.725 1.00 85.62 109 VAL A C 1
ATOM 883 O O . VAL A 1 109 ? -7.410 -11.427 4.614 1.00 85.62 109 VAL A O 1
ATOM 886 N N . MET A 1 110 ? -7.863 -12.712 6.405 1.00 85.94 110 MET A N 1
ATOM 887 C CA . MET A 1 110 ? -7.200 -13.907 5.882 1.00 85.94 110 MET A CA 1
ATOM 888 C C . MET A 1 110 ? -7.935 -14.468 4.664 1.00 85.94 110 MET A C 1
ATOM 890 O O . MET A 1 110 ? -7.291 -14.898 3.710 1.00 85.94 110 MET A O 1
ATOM 894 N N . GLN A 1 111 ? -9.267 -14.429 4.658 1.00 85.94 111 GLN A N 1
ATOM 895 C CA . GLN A 1 111 ? -10.065 -14.872 3.521 1.00 85.94 111 GLN A CA 1
ATOM 896 C C . GLN A 1 111 ? -9.862 -13.968 2.297 1.00 85.94 111 GLN A C 1
ATOM 898 O O . GLN A 1 111 ? -9.654 -14.481 1.196 1.00 85.94 111 GLN A O 1
ATOM 903 N N . HIS A 1 112 ? -9.826 -12.644 2.488 1.00 83.75 112 HIS A N 1
ATOM 904 C CA . HIS A 1 112 ? -9.508 -11.691 1.421 1.00 83.75 112 HIS A CA 1
ATOM 905 C C . HIS A 1 112 ? -8.107 -11.926 0.869 1.00 83.75 112 HIS A C 1
ATOM 907 O O . HIS A 1 112 ? -7.939 -11.916 -0.341 1.00 83.75 112 HIS A O 1
ATOM 913 N N . ALA A 1 113 ? -7.118 -12.202 1.727 1.00 76.94 113 ALA A N 1
ATOM 914 C CA . ALA A 1 113 ? -5.741 -12.481 1.315 1.00 76.94 113 ALA A CA 1
ATOM 915 C C . ALA A 1 113 ? -5.584 -13.811 0.552 1.00 76.94 113 ALA A C 1
ATOM 917 O O . ALA A 1 113 ? -4.731 -13.913 -0.326 1.00 76.94 113 ALA A O 1
ATOM 918 N N . LEU A 1 114 ? -6.393 -14.829 0.865 1.00 72.69 114 LEU A N 1
ATOM 919 C CA . LEU A 1 114 ? -6.363 -16.137 0.195 1.00 72.69 114 LEU A CA 1
ATOM 920 C C . LEU A 1 114 ? -7.137 -16.152 -1.130 1.00 72.69 114 LEU A C 1
ATOM 922 O O . LEU A 1 114 ? -6.802 -16.936 -2.014 1.00 72.69 114 LEU A O 1
ATOM 926 N N . GLY A 1 115 ? -8.119 -15.262 -1.302 1.00 64.38 115 GLY A N 1
ATOM 927 C CA . GLY A 1 115 ? -8.805 -15.042 -2.582 1.00 64.38 115 GLY A CA 1
ATOM 928 C C . GLY A 1 115 ? -7.911 -14.472 -3.695 1.00 64.38 115 GLY A C 1
ATOM 929 O O . GLY A 1 115 ? -8.336 -14.450 -4.845 1.00 64.38 115 GLY A O 1
ATOM 930 N N . PHE A 1 116 ? -6.681 -14.049 -3.367 1.00 54.03 116 PHE A N 1
ATOM 931 C CA . PHE A 1 116 ? -5.658 -13.564 -4.308 1.00 54.03 116 PHE A CA 1
ATOM 932 C C . PHE A 1 116 ? -4.825 -14.667 -4.981 1.00 54.03 116 PHE A C 1
ATOM 934 O O . PHE A 1 116 ? -3.975 -14.357 -5.816 1.00 54.03 116 PHE A O 1
ATOM 941 N N . ALA A 1 117 ? -5.006 -15.941 -4.622 1.00 39.25 117 ALA A N 1
ATOM 942 C CA . ALA A 1 117 ? -4.276 -17.039 -5.252 1.00 39.25 117 ALA A CA 1
ATOM 943 C C . ALA A 1 117 ? -5.056 -17.581 -6.473 1.00 39.25 117 ALA A C 1
ATOM 945 O O . ALA A 1 117 ? -6.198 -18.008 -6.287 1.00 39.25 117 ALA A O 1
ATOM 946 N N . PRO A 1 118 ? -4.484 -17.558 -7.698 1.00 43.84 118 PRO A N 1
ATOM 947 C CA . PRO A 1 118 ? -5.105 -18.150 -8.886 1.00 43.84 118 PRO A CA 1
ATOM 948 C C . PRO A 1 118 ? -5.203 -19.680 -8.819 1.00 43.84 118 PRO A C 1
ATOM 950 O O . PRO A 1 118 ? -4.336 -20.313 -8.169 1.00 43.84 118 PRO A O 1
#

Sequence (118 aa):
MVTWTTDAANWTIIENELTSKGVKALTTAVWSVIKAKRRYLQYPDGFMAHFYSISEHLLPVLVWGFLGPHERLREVSEAFQSEVVGFIKDLFSFEKSRYTSIEDLAADVMQHALGFAP

InterPro domains:
  IPR019392 Mitoguardin [PF10265] (13-112)

Radius of gyration: 17.66 Å; chains: 1; bounding box: 44×35×44 Å

Foldseek 3Di:
DPPLVVDPVNVVVVVCVCVPPQLVVLLVVLCVVLVVVCVPDPDCPDPSVVVSVVCSPLVSQLVCLCVPPDPVSVVVSVVVVVLVVQLVCLLPDPVQADPPDPVRSVVSSVVSVVVPDD